Protein AF-A0A842NUL2-F1 (afdb_monomer)

pLDDT: mean 70.17, std 17.2, range [37.41, 97.06]

Foldseek 3Di:
DVVVVVVVVVVVVVVVVVVCCVVPVPVCVVQVQLPQDPVPRRRDSVDDDPVVVVVVPPDDD

Mean predicted aligned error: 15.14 Å

Sequence (61 aa):
MVLILIAIVVGVLAVAILIIKATKTPPQDIVGMNITCKKCGTQTNGLACPKCKNKSQSFGV

Solvent-accessible surface area (backbone atoms only — not comparable to full-atom values): 3804 Å² total; per-residue (Å²): 112,71,70,59,54,53,52,50,54,53,50,52,51,53,50,52,52,50,51,51,46,62,70,71,42,56,64,65,70,82,63,55,28,76,45,52,34,92,89,73,70,47,77,17,82,67,56,82,49,66,77,62,56,63,60,73,71,72,78,76,133

Radius of gyration: 22.85 Å; Cα contacts (8 Å, |Δi|>4): 31; chains: 1; bounding box: 39×21×71 Å

Secondary structure (DSSP, 8-state):
-HHHHHHHHHHHHHHHHHHHHHHHS-HHHHT---EE-TTT--EESSS--HHHHTTSSS---

Structure (mmCIF, N/CA/C/O backbone):
data_AF-A0A842NUL2-F1
#
_entry.id   AF-A0A842NUL2-F1
#
loop_
_atom_site.group_PDB
_atom_site.id
_atom_site.type_symbol
_atom_site.label_atom_id
_atom_site.label_alt_id
_atom_site.label_comp_id
_atom_site.label_asym_id
_atom_site.label_entity_id
_atom_site.label_seq_id
_atom_site.pdbx_PDB_ins_code
_atom_site.Cartn_x
_atom_site.Cartn_y
_atom_site.Cartn_z
_atom_site.occupancy
_atom_site.B_iso_or_equiv
_atom_site.auth_seq_id
_atom_site.auth_comp_id
_atom_site.auth_asym_id
_atom_site.auth_atom_id
_atom_site.pdbx_PDB_model_num
ATOM 1 N N . MET A 1 1 ? 4.774 5.923 -32.584 1.00 85.88 1 MET A N 1
ATOM 2 C CA . MET A 1 1 ? 4.472 4.535 -32.161 1.00 85.88 1 MET A CA 1
ATOM 3 C C . MET A 1 1 ? 5.272 4.124 -30.925 1.00 85.88 1 MET A C 1
ATOM 5 O O . MET A 1 1 ? 4.660 3.821 -29.915 1.00 85.88 1 MET A O 1
ATOM 9 N N . VAL A 1 2 ? 6.606 4.218 -30.936 1.00 88.88 2 VAL A N 1
ATOM 10 C CA . VAL A 1 2 ? 7.466 3.851 -29.785 1.00 88.88 2 VAL A CA 1
ATOM 11 C C . VAL A 1 2 ? 7.188 4.673 -28.512 1.00 88.88 2 VAL A C 1
ATOM 13 O O . VAL A 1 2 ? 7.032 4.097 -27.443 1.00 88.88 2 VAL A O 1
ATOM 16 N N . LEU A 1 3 ? 7.029 5.999 -28.615 1.00 92.81 3 LEU A N 1
ATOM 17 C CA . LEU A 1 3 ? 6.718 6.871 -27.463 1.00 92.81 3 LEU A CA 1
ATOM 18 C C . LEU A 1 3 ? 5.405 6.502 -26.751 1.00 92.81 3 LEU A C 1
ATOM 20 O O . LEU A 1 3 ? 5.311 6.589 -25.530 1.00 92.81 3 LEU A O 1
ATOM 24 N N . ILE A 1 4 ? 4.407 6.053 -27.516 1.00 93.06 4 ILE A N 1
ATOM 25 C CA . ILE A 1 4 ? 3.098 5.644 -26.989 1.00 93.06 4 ILE A CA 1
ATOM 26 C C . ILE A 1 4 ? 3.254 4.368 -26.155 1.00 93.06 4 ILE A C 1
ATOM 28 O O . ILE A 1 4 ? 2.704 4.274 -25.063 1.00 93.06 4 ILE A O 1
ATOM 32 N N . LEU A 1 5 ? 4.063 3.415 -26.628 1.00 91.88 5 LEU A N 1
ATOM 33 C CA . LEU A 1 5 ? 4.345 2.179 -25.897 1.00 91.88 5 LEU A CA 1
ATOM 34 C C . LEU A 1 5 ? 5.068 2.460 -24.573 1.00 91.88 5 LEU A C 1
ATOM 36 O O . LEU A 1 5 ? 4.710 1.880 -23.552 1.00 91.88 5 LEU A O 1
ATOM 40 N N . ILE A 1 6 ? 6.023 3.394 -24.565 1.00 94.81 6 ILE A N 1
ATOM 41 C CA . ILE A 1 6 ? 6.743 3.790 -23.345 1.00 94.81 6 ILE A CA 1
ATOM 42 C C . ILE A 1 6 ? 5.776 4.396 -22.318 1.00 94.81 6 ILE A C 1
ATOM 44 O O . ILE A 1 6 ? 5.803 4.014 -21.150 1.00 94.81 6 ILE A O 1
ATOM 48 N N . ALA A 1 7 ? 4.881 5.290 -22.749 1.00 94.81 7 ALA A N 1
ATOM 49 C CA . ALA A 1 7 ? 3.893 5.903 -21.863 1.00 94.81 7 ALA A CA 1
ATOM 50 C C . ALA A 1 7 ? 2.940 4.867 -21.240 1.00 94.81 7 ALA A C 1
ATOM 52 O O . ALA A 1 7 ? 2.651 4.937 -20.046 1.00 94.81 7 ALA A O 1
ATOM 53 N N . ILE A 1 8 ? 2.500 3.874 -22.022 1.00 96.19 8 ILE A N 1
ATOM 54 C CA . ILE A 1 8 ? 1.639 2.787 -21.533 1.00 96.19 8 ILE A CA 1
ATOM 55 C C . ILE A 1 8 ? 2.369 1.956 -20.475 1.00 96.19 8 ILE A C 1
ATOM 57 O O . ILE A 1 8 ? 1.816 1.711 -19.405 1.00 96.19 8 ILE A O 1
ATOM 61 N N . VAL A 1 9 ? 3.620 1.564 -20.735 1.00 96.88 9 VAL A N 1
ATOM 62 C CA . VAL A 1 9 ? 4.421 0.777 -19.783 1.00 96.88 9 VAL A CA 1
ATOM 63 C C . VAL A 1 9 ? 4.596 1.526 -18.462 1.00 96.88 9 VAL A C 1
ATOM 65 O O . VAL A 1 9 ? 4.368 0.955 -17.395 1.00 96.88 9 VAL A O 1
ATOM 68 N N . VAL A 1 10 ? 4.941 2.815 -18.519 1.00 97.06 10 VAL A N 1
ATOM 69 C CA . VAL A 1 10 ? 5.117 3.646 -17.318 1.00 97.06 10 VAL A CA 1
ATOM 70 C C . VAL A 1 10 ? 3.794 3.822 -16.567 1.00 97.06 10 VAL A C 1
ATOM 72 O O . VAL A 1 10 ? 3.767 3.697 -15.343 1.00 97.06 10 VAL A O 1
ATOM 75 N N . GLY A 1 11 ? 2.692 4.058 -17.282 1.00 95.69 11 GLY A N 1
ATOM 76 C CA . GLY A 1 11 ? 1.366 4.215 -16.685 1.00 95.69 11 GLY A CA 1
ATOM 77 C C . GLY A 1 11 ? 0.902 2.959 -15.948 1.00 95.69 11 GLY A C 1
ATOM 78 O O . GLY A 1 11 ? 0.493 3.037 -14.790 1.00 95.69 11 GLY A O 1
ATOM 79 N N . VAL A 1 12 ? 1.028 1.789 -16.578 1.00 96.31 12 VAL A N 1
ATOM 80 C CA . VAL A 1 12 ? 0.654 0.506 -15.962 1.00 96.31 12 VAL A CA 1
ATOM 81 C C . VAL A 1 12 ? 1.522 0.214 -14.738 1.00 96.31 12 VAL A C 1
ATOM 83 O O . VAL A 1 12 ? 0.999 -0.192 -13.699 1.00 96.31 12 VAL A O 1
ATOM 86 N N . LEU A 1 13 ? 2.831 0.475 -14.820 1.00 95.38 13 LEU A N 1
ATOM 87 C CA . LEU A 1 13 ? 3.745 0.274 -13.699 1.00 95.38 13 LEU A CA 1
ATOM 88 C C . LEU A 1 13 ? 3.389 1.173 -12.504 1.00 95.38 13 LEU A C 1
ATOM 90 O O . LEU A 1 13 ? 3.343 0.699 -11.370 1.00 95.38 13 LEU A O 1
ATOM 94 N N . ALA A 1 14 ? 3.078 2.449 -12.750 1.00 94.81 14 ALA A N 1
ATOM 95 C CA . ALA A 1 14 ? 2.664 3.384 -11.707 1.00 94.81 14 ALA A CA 1
ATOM 96 C C . ALA A 1 14 ? 1.361 2.940 -11.020 1.00 94.81 14 ALA A C 1
ATOM 98 O O . ALA A 1 14 ? 1.288 2.915 -9.790 1.00 94.81 14 ALA A O 1
ATOM 99 N N . VAL A 1 15 ? 0.355 2.528 -11.798 1.00 94.81 15 VAL A N 1
ATOM 100 C CA . VAL A 1 15 ? -0.929 2.037 -11.271 1.00 94.81 15 VAL A CA 1
ATOM 101 C C . VAL A 1 15 ? -0.738 0.768 -10.440 1.00 94.81 15 VAL A C 1
ATOM 103 O O . VAL A 1 15 ? -1.268 0.679 -9.334 1.00 94.81 15 VAL A O 1
ATOM 106 N N . ALA A 1 16 ? 0.066 -0.187 -10.913 1.00 91.56 16 ALA A N 1
ATOM 107 C CA . ALA A 1 16 ? 0.356 -1.411 -10.170 1.00 91.56 16 ALA A CA 1
ATOM 108 C C . ALA A 1 16 ? 1.012 -1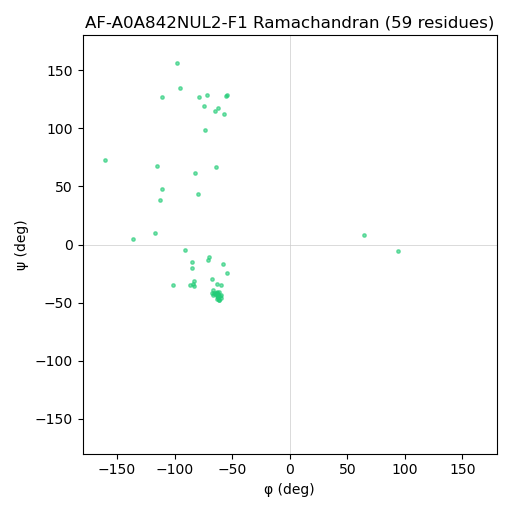.114 -8.809 1.00 91.56 16 ALA A C 1
ATOM 110 O O . ALA A 1 16 ? 0.598 -1.665 -7.789 1.00 91.56 16 ALA A O 1
ATOM 111 N N . ILE A 1 17 ? 1.982 -0.192 -8.767 1.00 89.00 17 ILE A N 1
ATOM 112 C CA . ILE A 1 17 ? 2.632 0.233 -7.517 1.00 89.00 17 ILE A CA 1
ATOM 113 C C . ILE A 1 17 ? 1.619 0.888 -6.569 1.00 89.00 17 ILE A C 1
ATOM 115 O O . ILE A 1 17 ? 1.638 0.601 -5.371 1.00 89.00 17 ILE A O 1
ATOM 119 N N . LEU A 1 18 ? 0.725 1.738 -7.083 1.00 86.50 18 LEU A N 1
ATOM 120 C CA . LEU A 1 18 ? -0.316 2.385 -6.281 1.00 86.50 18 LEU A CA 1
ATOM 121 C C . LEU A 1 18 ? -1.304 1.372 -5.693 1.00 86.50 18 LEU A C 1
ATOM 123 O O . LEU A 1 18 ? -1.632 1.482 -4.517 1.00 86.50 18 LEU A O 1
ATOM 127 N N . ILE A 1 19 ? -1.726 0.360 -6.456 1.00 85.19 19 ILE A N 1
ATOM 128 C CA . ILE A 1 19 ? -2.627 -0.698 -5.971 1.00 85.19 19 ILE A CA 1
ATOM 129 C C . ILE A 1 19 ? -1.930 -1.558 -4.912 1.00 85.19 19 ILE A C 1
ATOM 131 O O . ILE A 1 19 ? -2.513 -1.844 -3.867 1.00 85.19 19 ILE A O 1
ATOM 135 N N . ILE A 1 20 ? -0.668 -1.943 -5.130 1.00 82.31 20 ILE A N 1
ATOM 136 C CA . ILE A 1 20 ? 0.102 -2.716 -4.143 1.00 82.31 20 ILE A CA 1
ATOM 137 C C . ILE A 1 20 ? 0.272 -1.906 -2.860 1.00 82.31 20 ILE A C 1
ATOM 139 O O . ILE A 1 20 ? 0.075 -2.437 -1.772 1.00 82.31 20 ILE A O 1
ATOM 143 N N . LYS A 1 21 ? 0.598 -0.613 -2.967 1.00 73.56 21 LYS A N 1
ATOM 144 C CA . LYS A 1 21 ? 0.643 0.269 -1.802 1.00 73.56 21 LYS A CA 1
ATOM 145 C C . LYS A 1 21 ? -0.728 0.369 -1.143 1.00 73.56 21 LYS A C 1
ATOM 147 O O . LYS A 1 21 ? -0.799 0.166 0.054 1.00 73.56 21 LYS A O 1
ATOM 152 N N . ALA A 1 22 ? -1.812 0.591 -1.875 1.00 69.69 22 ALA A N 1
ATOM 153 C CA . ALA A 1 22 ? -3.151 0.713 -1.298 1.00 69.69 22 ALA A CA 1
ATOM 154 C C . ALA A 1 22 ? -3.636 -0.571 -0.601 1.00 69.69 22 ALA A C 1
ATOM 156 O O . ALA A 1 22 ? -4.324 -0.496 0.408 1.00 69.69 22 ALA A O 1
ATOM 157 N N . THR A 1 23 ? -3.262 -1.744 -1.115 1.00 71.44 23 THR A N 1
ATOM 158 C CA . THR A 1 23 ? -3.639 -3.049 -0.543 1.00 71.44 23 THR A CA 1
ATOM 159 C C . THR A 1 23 ? -2.736 -3.483 0.609 1.00 71.44 23 THR A C 1
ATOM 161 O O . THR A 1 23 ? -3.216 -4.094 1.560 1.00 71.44 23 THR A O 1
ATOM 164 N N . LYS A 1 24 ? -1.432 -3.174 0.550 1.00 60.31 24 LYS A N 1
ATOM 165 C CA . LYS A 1 24 ? -0.475 -3.474 1.628 1.00 60.31 24 LYS A CA 1
ATOM 166 C C . LYS A 1 24 ? -0.438 -2.418 2.725 1.00 60.31 24 LYS A C 1
ATOM 168 O O . LYS A 1 24 ? 0.035 -2.722 3.816 1.00 60.31 24 LYS A O 1
ATOM 173 N N . THR A 1 25 ? -0.898 -1.197 2.457 1.00 55.41 25 THR A N 1
ATOM 174 C CA . THR A 1 25 ? -1.096 -0.204 3.512 1.00 55.41 25 THR A CA 1
ATOM 175 C C . THR A 1 25 ? -2.342 -0.627 4.272 1.00 55.41 25 THR A C 1
ATOM 177 O O . THR A 1 25 ? -3.408 -0.729 3.663 1.00 55.41 25 THR A O 1
ATOM 180 N N . PRO A 1 26 ? -2.242 -0.910 5.576 1.00 50.00 26 PRO A N 1
ATOM 181 C CA . PRO A 1 26 ? -3.408 -1.250 6.359 1.00 50.00 26 PRO A CA 1
ATOM 182 C C . PRO A 1 26 ? -4.451 -0.127 6.204 1.00 50.00 26 PRO A C 1
ATOM 184 O O . PRO A 1 26 ? -4.113 1.039 6.417 1.00 50.00 26 PRO A O 1
ATOM 187 N N . PRO A 1 27 ? -5.717 -0.414 5.856 1.00 49.44 27 PRO A N 1
ATOM 188 C CA . PRO A 1 27 ? -6.762 0.615 5.772 1.00 49.44 27 PRO A CA 1
ATOM 189 C C . PRO A 1 27 ? -6.959 1.379 7.096 1.00 49.44 27 PRO A C 1
ATOM 191 O O . PRO A 1 27 ? -7.502 2.478 7.105 1.00 49.44 27 PRO A O 1
ATOM 194 N N . GLN A 1 28 ? -6.450 0.826 8.197 1.00 51.44 28 GLN A N 1
ATOM 195 C CA . GLN A 1 28 ? -6.335 1.442 9.520 1.00 51.44 28 GLN A CA 1
ATOM 196 C C . GLN A 1 28 ? -5.291 2.574 9.636 1.00 51.44 28 GLN A C 1
ATOM 198 O O . GLN A 1 28 ? -5.318 3.275 10.638 1.00 51.44 28 GLN A O 1
ATOM 203 N N . ASP A 1 29 ? -4.420 2.794 8.646 1.00 49.47 29 ASP A N 1
ATOM 204 C CA . ASP A 1 29 ? -3.503 3.950 8.598 1.00 49.47 29 ASP A CA 1
ATOM 205 C C . ASP A 1 29 ? -4.008 5.056 7.653 1.00 49.47 29 ASP A C 1
ATOM 207 O O . ASP A 1 29 ? -3.854 6.239 7.944 1.00 49.47 29 ASP A O 1
ATOM 211 N N . ILE A 1 30 ? -4.670 4.701 6.543 1.00 51.94 30 ILE A N 1
ATOM 212 C CA . ILE A 1 30 ? -5.213 5.683 5.578 1.00 51.94 30 ILE A CA 1
ATOM 213 C C . ILE A 1 30 ? -6.594 6.205 6.016 1.00 51.94 30 ILE A C 1
ATOM 215 O O . ILE A 1 30 ? -6.914 7.373 5.817 1.00 51.94 30 ILE A O 1
ATOM 219 N N . VAL A 1 31 ? -7.404 5.356 6.658 1.00 52.38 31 VAL A N 1
ATOM 220 C CA . VAL A 1 31 ? -8.688 5.708 7.292 1.00 52.38 31 VAL A CA 1
ATOM 221 C C . VAL A 1 31 ? -8.547 5.548 8.806 1.00 52.38 31 VAL A C 1
ATOM 223 O O . VAL A 1 31 ? -9.444 5.034 9.472 1.00 52.38 31 VAL A O 1
ATOM 226 N N . GLY A 1 32 ? -7.377 5.926 9.337 1.00 49.00 32 GLY A N 1
ATOM 227 C CA . GLY A 1 32 ? -6.956 5.762 10.728 1.00 49.00 32 GLY A CA 1
ATOM 228 C C . GLY A 1 32 ? -7.790 6.541 11.729 1.00 49.00 32 GLY A C 1
ATOM 229 O O . GLY A 1 32 ? -7.334 7.448 12.413 1.00 49.00 32 GLY A O 1
ATOM 230 N N . MET A 1 33 ? -9.040 6.143 11.855 1.00 52.50 33 MET A N 1
ATOM 231 C CA . MET A 1 33 ? -9.929 6.555 12.906 1.00 52.50 33 MET A CA 1
ATOM 232 C C . MET A 1 33 ? -10.191 5.365 13.814 1.00 52.50 33 MET A C 1
ATOM 234 O O . MET A 1 33 ? -11.327 5.118 14.175 1.00 52.50 33 MET A O 1
ATOM 238 N N . ASN A 1 34 ? -9.159 4.636 14.239 1.00 55.44 34 ASN A N 1
ATOM 239 C CA . ASN A 1 34 ? -9.267 3.903 15.497 1.00 55.44 34 ASN A CA 1
ATOM 240 C C . ASN A 1 34 ? -8.973 4.885 16.642 1.00 55.44 34 ASN A C 1
ATOM 242 O O . ASN A 1 34 ? -7.975 4.788 17.359 1.00 55.44 34 ASN A O 1
ATOM 246 N N . ILE A 1 35 ? -9.807 5.926 16.747 1.00 59.50 35 ILE A N 1
ATOM 247 C CA . ILE A 1 35 ? -9.700 6.900 17.827 1.00 59.50 35 ILE A CA 1
ATOM 248 C C . ILE A 1 35 ? -10.212 6.224 19.087 1.00 59.50 35 ILE A C 1
ATOM 250 O O . ILE A 1 35 ? -11.402 6.114 19.356 1.00 59.50 35 ILE A O 1
ATOM 254 N N . THR A 1 36 ? -9.282 5.741 19.891 1.00 65.69 36 THR A N 1
ATOM 255 C CA . THR A 1 36 ? -9.628 5.224 21.205 1.00 65.69 36 THR A CA 1
ATOM 256 C C . THR A 1 36 ? -9.985 6.395 22.117 1.00 65.69 36 THR A C 1
ATOM 258 O O . THR A 1 36 ? -9.251 7.379 22.231 1.00 65.69 36 THR A O 1
ATOM 261 N N . CYS A 1 37 ? -11.137 6.321 22.780 1.00 63.62 37 CYS A N 1
ATOM 262 C CA . CYS A 1 37 ? -11.569 7.369 23.689 1.00 63.62 37 CYS A CA 1
ATOM 263 C C . CYS A 1 37 ? -10.611 7.467 24.886 1.00 63.62 37 CYS A C 1
ATOM 265 O O . CYS A 1 37 ? -10.594 6.574 25.731 1.00 63.62 37 CYS A O 1
ATOM 267 N N . LYS A 1 38 ? -9.887 8.588 25.032 1.00 64.50 38 LYS A N 1
ATOM 268 C CA . LYS A 1 38 ? -8.962 8.819 26.164 1.00 64.50 38 LYS A CA 1
ATOM 269 C C . LYS A 1 38 ? -9.604 8.661 27.552 1.00 64.50 38 LYS A C 1
ATOM 271 O O . LYS A 1 38 ? -8.897 8.388 28.510 1.00 64.50 38 LYS A O 1
ATOM 276 N N . LYS A 1 39 ? -10.928 8.834 27.673 1.00 65.88 39 LYS A N 1
ATOM 277 C CA . LYS A 1 39 ? -11.653 8.717 28.953 1.00 65.88 39 LYS A CA 1
ATOM 278 C C . LYS A 1 39 ? -12.014 7.283 29.344 1.00 65.88 39 LYS A C 1
ATOM 280 O O . LYS A 1 39 ? -12.131 7.012 30.531 1.00 65.88 39 LYS A O 1
ATOM 285 N N . CYS A 1 40 ? -12.272 6.395 28.384 1.00 72.12 40 CYS A N 1
ATOM 286 C CA . CYS A 1 40 ? -12.808 5.056 28.676 1.00 72.12 40 CYS A CA 1
ATOM 287 C C . CYS A 1 40 ? -12.137 3.920 27.897 1.00 72.12 40 CYS A C 1
ATOM 289 O O . CYS A 1 40 ? -12.599 2.786 27.967 1.00 72.12 40 CYS A O 1
ATOM 291 N N . GLY A 1 41 ? -11.093 4.211 27.117 1.00 67.75 41 GLY A N 1
ATOM 292 C CA . GLY A 1 41 ? -10.344 3.209 26.357 1.00 67.75 41 GLY A CA 1
ATOM 293 C C . GLY A 1 41 ? -11.154 2.507 25.265 1.00 67.75 41 GLY A C 1
ATOM 294 O O . GLY A 1 41 ? -10.684 1.539 24.682 1.00 67.75 41 GLY A O 1
ATOM 295 N N . THR A 1 42 ? -12.379 2.959 24.981 1.00 74.56 42 THR A N 1
ATOM 296 C CA . THR A 1 42 ? -13.234 2.330 23.971 1.00 74.56 42 THR A CA 1
ATOM 297 C C . THR A 1 42 ? -12.781 2.767 22.584 1.00 74.56 42 THR A C 1
ATOM 299 O O . THR A 1 42 ? -12.685 3.969 22.333 1.00 74.56 42 THR A O 1
ATOM 302 N N . GLN A 1 43 ? -12.529 1.807 21.695 1.00 68.12 43 GLN A N 1
ATOM 303 C CA . GLN A 1 43 ? -12.232 2.067 20.287 1.00 68.12 43 GLN A CA 1
ATOM 3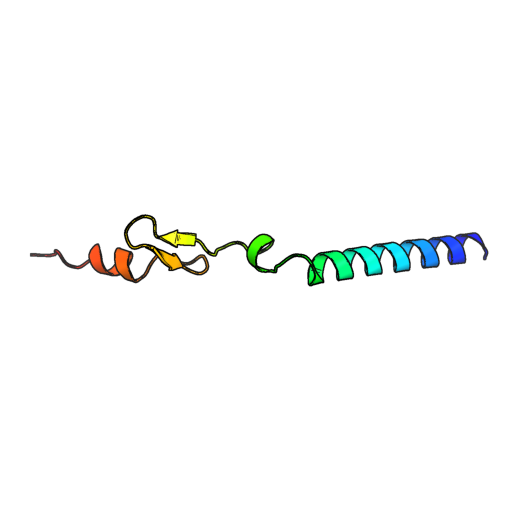04 C C . GLN A 1 43 ? -13.446 2.738 19.642 1.00 68.12 43 GLN A C 1
ATOM 306 O O . GLN A 1 43 ? -14.543 2.174 19.636 1.00 68.12 43 GLN A O 1
ATOM 311 N N . THR A 1 44 ? -13.283 3.966 19.155 1.00 63.81 44 THR A N 1
ATOM 312 C CA . THR A 1 44 ? -14.309 4.645 18.372 1.00 63.81 44 THR A CA 1
ATOM 313 C C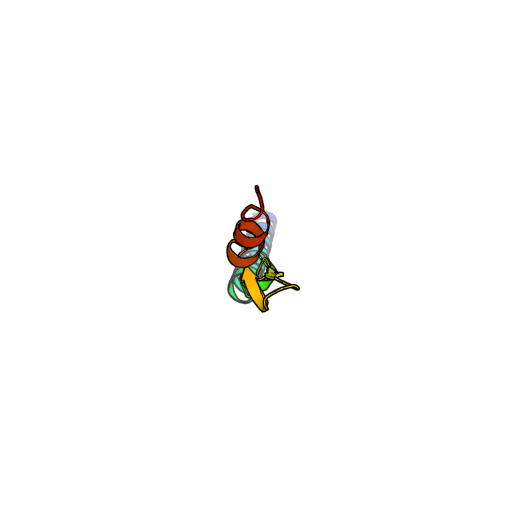 . THR A 1 44 ? -13.799 4.752 16.947 1.00 63.81 44 THR A C 1
ATOM 315 O O . THR A 1 44 ? -12.680 5.183 16.700 1.00 63.81 44 THR A O 1
ATOM 318 N N . ASN A 1 45 ? -14.606 4.290 15.995 1.00 63.44 45 ASN A N 1
ATOM 319 C CA . ASN A 1 45 ? -14.228 4.224 14.583 1.00 63.44 45 ASN A CA 1
ATOM 320 C C . ASN A 1 45 ? -14.357 5.604 13.903 1.00 63.44 45 ASN A C 1
ATOM 322 O O . ASN A 1 45 ? -14.977 5.716 12.851 1.00 63.44 45 ASN A O 1
ATOM 326 N N . GLY A 1 46 ? -13.913 6.684 14.5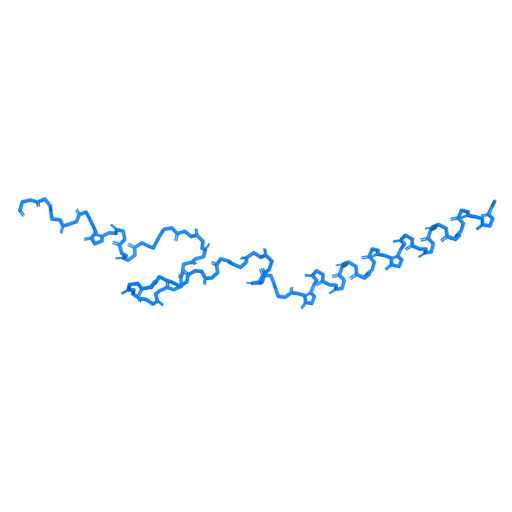57 1.00 60.84 46 GLY A N 1
ATOM 327 C CA . GLY A 1 46 ? -14.071 8.057 14.045 1.00 60.84 46 GLY A CA 1
ATOM 328 C C . GLY A 1 46 ? -15.297 8.808 14.542 1.00 60.84 46 GLY A C 1
ATOM 329 O O . GLY A 1 46 ? -15.452 9.993 14.271 1.00 60.84 46 GLY A O 1
ATOM 330 N N . LEU A 1 47 ? -16.164 8.135 15.298 1.00 66.38 47 LEU A N 1
ATOM 331 C CA . LEU A 1 47 ? -17.396 8.711 15.829 1.00 66.38 47 LEU A CA 1
ATOM 332 C C . LEU A 1 47 ? -17.227 9.166 17.286 1.00 66.38 47 LEU A C 1
ATOM 334 O O . LEU A 1 47 ? -16.382 8.657 18.031 1.00 66.38 47 LEU A O 1
ATOM 338 N N . ALA A 1 48 ? -18.075 10.110 17.709 1.00 61.50 48 ALA A N 1
ATOM 339 C CA . ALA A 1 48 ? -18.155 10.552 19.098 1.00 61.50 48 ALA A CA 1
ATOM 340 C C . ALA A 1 48 ? -18.412 9.351 20.024 1.00 61.50 48 ALA A C 1
ATOM 342 O O . ALA A 1 48 ? -19.353 8.590 19.806 1.00 61.50 48 ALA A O 1
ATOM 343 N N . CYS A 1 49 ? -17.582 9.186 21.059 1.00 68.06 49 CYS A N 1
ATOM 344 C CA . CYS A 1 49 ? -17.644 8.029 21.950 1.00 68.06 49 CYS A CA 1
ATOM 345 C C . CYS A 1 49 ? -19.032 7.890 22.601 1.00 68.06 49 CYS A C 1
ATOM 347 O O . CYS A 1 49 ? -19.367 8.709 23.464 1.00 68.06 49 CYS A O 1
ATOM 349 N N . PRO A 1 50 ? -19.827 6.853 22.272 1.00 68.31 50 PRO A N 1
ATOM 350 C CA . PRO A 1 50 ? -21.183 6.718 22.800 1.00 68.31 50 PRO A CA 1
ATOM 351 C C . PRO A 1 50 ? -21.175 6.450 24.309 1.00 68.31 50 PRO A C 1
ATOM 353 O O . PRO A 1 50 ? -22.072 6.895 25.016 1.00 68.31 50 PRO A O 1
ATOM 356 N N . LYS A 1 51 ? -20.135 5.792 24.837 1.00 67.62 51 LYS A N 1
ATOM 357 C CA . LYS A 1 51 ? -19.977 5.525 26.276 1.00 67.62 51 LYS A CA 1
ATOM 358 C C . LYS A 1 51 ? -19.757 6.806 27.087 1.00 67.62 51 LYS A C 1
ATOM 360 O O . LYS A 1 51 ? -20.307 6.938 28.175 1.00 67.62 51 LYS A O 1
ATOM 365 N N . CYS A 1 52 ? -18.980 7.757 26.565 1.00 66.12 52 CYS A N 1
ATOM 366 C CA . CYS A 1 52 ? -18.729 9.029 27.247 1.00 66.12 52 CYS A CA 1
ATOM 367 C C . CYS A 1 52 ? -19.788 10.090 26.943 1.00 66.12 52 CYS A C 1
ATOM 369 O O . CYS A 1 52 ? -20.125 10.855 27.839 1.00 66.1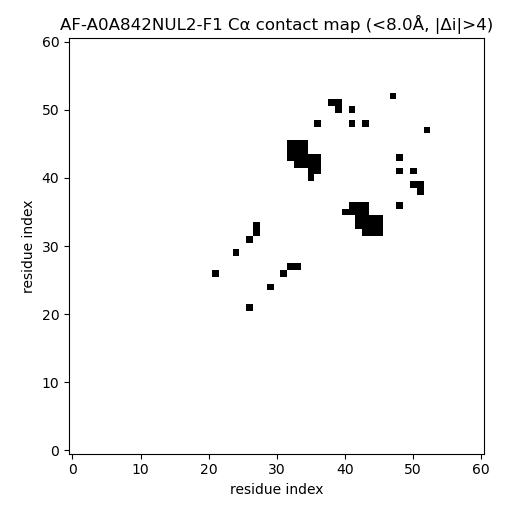2 52 CYS A O 1
ATOM 371 N N . LYS A 1 53 ? -20.340 10.119 25.722 1.00 64.38 53 LYS A N 1
ATOM 372 C CA . LYS A 1 53 ? -21.382 11.074 25.322 1.00 64.38 53 LYS A CA 1
ATOM 373 C C . LYS A 1 53 ? -22.681 10.853 26.101 1.00 64.38 53 LYS A C 1
ATOM 375 O O . LYS A 1 53 ? -23.248 11.812 26.609 1.00 64.38 53 LYS A O 1
ATOM 380 N N . ASN A 1 54 ? -23.085 9.596 26.306 1.00 58.00 54 ASN A N 1
ATOM 381 C CA . ASN A 1 54 ? -24.253 9.272 27.134 1.00 58.00 54 ASN A CA 1
ATOM 382 C C . ASN A 1 54 ? -24.025 9.508 28.640 1.00 58.00 54 ASN A C 1
ATOM 384 O O . ASN A 1 54 ? -24.986 9.548 29.399 1.00 58.00 54 ASN A O 1
ATOM 388 N N . LYS A 1 55 ? -22.778 9.713 29.091 1.00 52.19 55 LYS A N 1
ATOM 389 C CA . LYS A 1 55 ? -22.484 10.094 30.482 1.00 52.19 55 LYS A CA 1
ATOM 390 C C . LYS A 1 55 ? -22.584 11.605 30.728 1.00 52.19 55 LYS A C 1
ATOM 392 O O . LYS A 1 55 ? -22.634 12.019 31.877 1.00 52.19 55 LYS A O 1
ATOM 397 N N . SER A 1 56 ? -22.611 12.421 29.671 1.00 49.12 56 SER A N 1
ATOM 398 C CA . SER A 1 56 ? -22.735 13.886 29.755 1.00 49.12 56 SER A CA 1
ATOM 399 C C . SER A 1 56 ? -24.183 14.387 29.712 1.00 49.12 56 SER A C 1
ATOM 401 O O . SER A 1 56 ? -24.396 1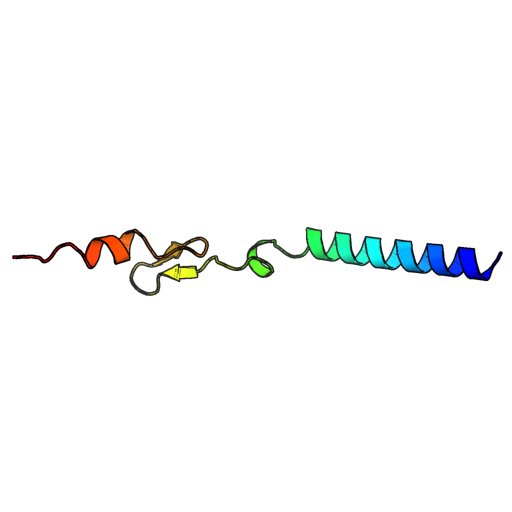5.583 29.857 1.00 49.12 56 SER A O 1
ATOM 403 N N . GLN A 1 57 ? -25.169 13.503 29.514 1.00 45.62 57 GLN A N 1
ATOM 404 C CA . GLN A 1 57 ? -26.599 13.856 29.483 1.00 45.62 57 GLN A CA 1
ATOM 405 C C . GLN A 1 57 ? -27.428 13.204 30.598 1.00 45.62 57 GLN A C 1
ATOM 407 O O . GLN A 1 57 ? -28.647 13.315 30.591 1.00 45.62 57 GLN A O 1
ATOM 412 N N . SER A 1 58 ? -26.789 12.573 31.585 1.00 48.62 58 SER A N 1
ATOM 413 C CA . SER A 1 58 ? -27.466 12.108 32.798 1.00 48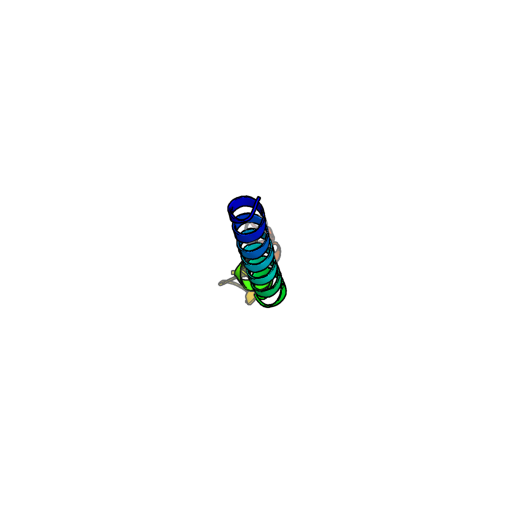.62 58 SER A CA 1
ATOM 414 C C . SER A 1 58 ? -26.928 12.863 34.004 1.00 48.62 58 SER A C 1
ATOM 416 O O . SER A 1 58 ? -26.215 12.274 34.800 1.00 48.62 58 SER A O 1
ATOM 418 N N . PHE A 1 59 ? -27.212 14.162 34.069 1.00 48.69 59 PHE A N 1
ATOM 419 C CA . 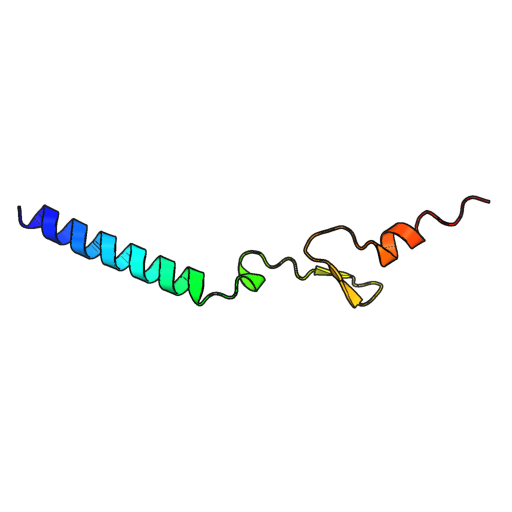PHE A 1 59 ? -27.473 14.915 35.303 1.00 48.69 59 PHE A CA 1
ATOM 420 C C . PHE A 1 59 ? -28.210 16.197 34.893 1.00 48.69 59 PHE A C 1
ATOM 422 O O . PHE A 1 59 ? -27.645 17.283 34.809 1.00 48.69 59 PHE A O 1
ATOM 429 N N . GLY A 1 60 ? -29.477 16.020 34.521 1.00 52.88 60 GLY A N 1
ATOM 430 C CA . GLY A 1 60 ? -30.507 16.984 34.878 1.00 52.88 60 GLY A CA 1
ATOM 431 C C . GLY A 1 60 ? -31.165 16.455 36.151 1.00 52.88 60 GLY A C 1
ATOM 432 O O . GLY A 1 60 ? -31.447 15.258 36.180 1.00 52.88 60 GLY A O 1
ATOM 433 N N . VAL A 1 61 ? -31.367 17.361 37.118 1.00 37.41 61 VAL A N 1
ATOM 434 C CA . VAL A 1 61 ? -31.961 17.217 38.469 1.00 37.41 61 VAL A CA 1
ATOM 435 C C . VAL A 1 61 ? -31.244 16.326 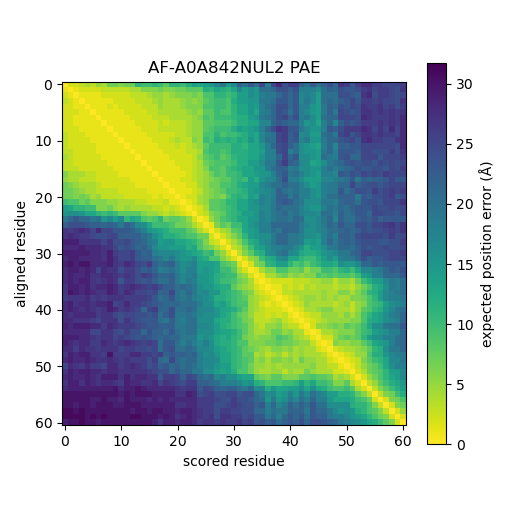39.484 1.00 37.41 61 VAL A C 1
ATOM 437 O O . VAL A 1 61 ? -30.990 15.136 39.210 1.00 37.41 61 VAL A O 1
#